Protein AF-A0A2E1TSM9-F1 (afdb_monomer)

Radius of gyration: 14.78 Å; Cα contacts (8 Å, |Δi|>4): 43; chains: 1; bounding box: 35×20×39 Å

Secondary structure (DSSP, 8-state):
-HHHHHHHHHHHHHHHHHS-TTSTTHHHHHHHHHHHHHHHHHHHHHHHHHTT-TTTS---HHHHHHHHHHH----

Mean predicted aligned error: 3.5 Å

Solvent-accessible surface area (backbone atoms only — not comparable to full-atom values): 4424 Å² total; per-residue (Å²): 105,70,68,58,42,54,50,49,54,52,48,50,54,51,50,60,72,76,48,55,86,84,40,87,57,40,60,60,54,52,50,52,54,50,50,50,43,50,52,53,52,50,54,51,42,51,54,37,49,76,59,63,25,86,86,66,46,95,67,53,70,68,57,49,49,52,40,25,72,75,70,68,60,86,129

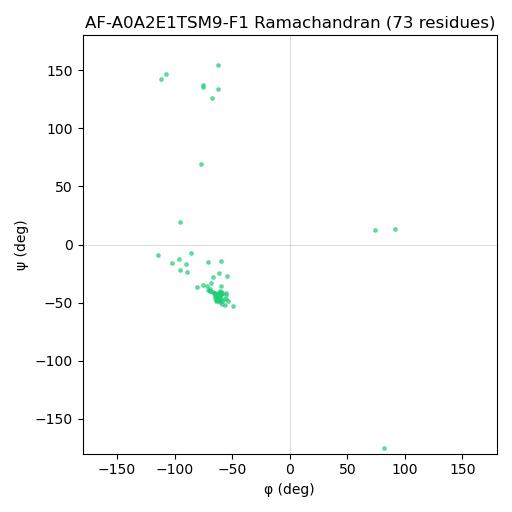Structure (mmCIF, N/CA/C/O backbone):
data_AF-A0A2E1TSM9-F1
#
_entry.id   AF-A0A2E1TSM9-F1
#
loop_
_atom_site.group_PDB
_atom_site.id
_atom_site.type_symbol
_atom_site.label_atom_id
_atom_site.label_alt_id
_atom_site.label_comp_id
_atom_site.label_asym_id
_atom_site.label_entity_id
_atom_site.label_seq_id
_atom_site.pdbx_PDB_ins_code
_atom_site.Cartn_x
_atom_site.Cartn_y
_atom_site.Cartn_z
_atom_site.occupancy
_atom_site.B_iso_or_equiv
_atom_site.auth_seq_id
_atom_site.auth_comp_id
_atom_site.auth_asym_id
_atom_site.auth_atom_id
_atom_site.pdbx_PDB_model_num
ATOM 1 N N . MET A 1 1 ? 1.276 9.705 -4.433 1.00 91.12 1 MET A N 1
ATOM 2 C CA . MET A 1 1 ? 0.777 8.363 -4.057 1.00 91.12 1 MET A CA 1
ATOM 3 C C . MET A 1 1 ? 1.454 7.840 -2.807 1.00 91.12 1 MET A C 1
ATOM 5 O O . MET A 1 1 ? 0.729 7.610 -1.858 1.00 91.12 1 MET A O 1
ATOM 9 N N . VAL A 1 2 ? 2.792 7.745 -2.751 1.00 95.19 2 VAL A N 1
ATOM 10 C CA . VAL A 1 2 ? 3.514 7.362 -1.515 1.00 95.19 2 VAL A CA 1
ATOM 11 C C . VAL A 1 2 ? 3.043 8.170 -0.301 1.00 95.19 2 VAL A C 1
ATOM 13 O O . VAL A 1 2 ? 2.588 7.582 0.665 1.00 95.19 2 VAL A O 1
ATOM 16 N N . GLU A 1 3 ? 3.039 9.504 -0.387 1.00 96.06 3 GLU A N 1
ATOM 17 C CA . GLU A 1 3 ? 2.565 10.366 0.708 1.00 96.06 3 GLU A CA 1
ATOM 18 C C . GLU A 1 3 ? 1.130 10.038 1.154 1.00 96.06 3 GLU A C 1
ATOM 20 O O . GLU A 1 3 ? 0.871 9.922 2.344 1.00 96.06 3 GLU A O 1
ATOM 25 N N . GLN A 1 4 ? 0.211 9.810 0.208 1.00 95.75 4 GLN A N 1
ATOM 26 C CA . GLN A 1 4 ? -1.182 9.465 0.516 1.00 95.75 4 GLN A CA 1
ATOM 27 C C . GLN A 1 4 ? -1.299 8.104 1.212 1.00 95.75 4 GLN A C 1
ATOM 29 O O . GLN A 1 4 ? -2.049 7.983 2.177 1.00 95.75 4 GLN A O 1
ATOM 34 N N . ILE A 1 5 ? -0.540 7.103 0.751 1.00 96.75 5 ILE A N 1
ATOM 35 C CA . ILE A 1 5 ? -0.459 5.781 1.387 1.00 96.75 5 ILE A CA 1
ATOM 36 C C . ILE A 1 5 ? 0.031 5.945 2.828 1.00 96.75 5 ILE A C 1
ATOM 38 O O . ILE A 1 5 ? -0.652 5.516 3.753 1.00 96.75 5 ILE A O 1
ATOM 42 N N . THR A 1 6 ? 1.140 6.661 3.033 1.00 95.50 6 THR A N 1
ATOM 43 C CA . THR A 1 6 ? 1.704 6.920 4.364 1.00 95.50 6 THR A CA 1
ATOM 44 C C . THR A 1 6 ? 0.717 7.656 5.275 1.00 95.50 6 THR A C 1
ATOM 46 O O . THR A 1 6 ? 0.579 7.318 6.450 1.00 95.50 6 THR A O 1
ATOM 49 N N . THR A 1 7 ? 0.001 8.660 4.762 1.00 97.06 7 THR A N 1
ATOM 50 C CA . THR A 1 7 ? -1.024 9.382 5.529 1.00 97.06 7 THR A CA 1
ATOM 51 C C . THR A 1 7 ? -2.159 8.457 5.962 1.00 97.06 7 THR A C 1
ATOM 53 O O . THR A 1 7 ? -2.573 8.521 7.119 1.00 97.06 7 THR A O 1
ATOM 56 N N . LEU A 1 8 ? -2.648 7.585 5.077 1.00 97.06 8 LEU A N 1
ATOM 57 C CA . LEU A 1 8 ? -3.714 6.635 5.400 1.00 97.06 8 LEU A CA 1
ATOM 58 C C . LEU A 1 8 ? -3.245 5.550 6.374 1.00 97.06 8 LEU A C 1
ATOM 60 O O . LEU A 1 8 ? -3.980 5.219 7.301 1.00 97.06 8 LEU A O 1
ATOM 64 N N . GLU A 1 9 ? -2.022 5.039 6.222 1.00 96.00 9 GLU A N 1
ATOM 65 C CA . GLU A 1 9 ? -1.420 4.088 7.165 1.00 96.00 9 GLU A CA 1
ATOM 66 C C . GLU A 1 9 ? -1.302 4.701 8.568 1.00 96.00 9 GLU A C 1
ATOM 68 O O . GLU A 1 9 ? -1.713 4.085 9.554 1.00 96.00 9 GLU A O 1
ATOM 73 N N . ASN A 1 10 ? -0.826 5.946 8.669 1.00 96.31 10 ASN A N 1
ATOM 74 C CA . ASN A 1 10 ? -0.769 6.670 9.940 1.00 96.31 10 ASN A CA 1
ATOM 75 C C . ASN A 1 10 ? -2.170 6.926 10.514 1.00 96.31 10 ASN A C 1
ATOM 77 O O . ASN A 1 10 ? -2.395 6.719 11.707 1.00 96.31 10 ASN A O 1
ATOM 81 N N . GLY A 1 11 ? -3.127 7.322 9.671 1.00 95.06 11 GLY A N 1
ATOM 82 C CA . GLY A 1 11 ? -4.523 7.512 10.063 1.00 95.06 11 GLY A CA 1
ATOM 83 C C . GLY A 1 11 ? -5.159 6.231 10.603 1.00 95.06 11 GLY A C 1
ATOM 84 O O . GLY A 1 11 ? -5.836 6.270 11.626 1.00 95.06 11 GLY A O 1
ATOM 85 N N . LEU A 1 12 ? -4.878 5.082 9.984 1.00 95.19 12 LEU A N 1
ATOM 86 C CA . LEU A 1 12 ? -5.324 3.771 10.451 1.00 95.19 12 LEU A CA 1
ATOM 87 C C . LEU A 1 12 ? -4.731 3.424 11.821 1.00 95.19 12 LEU A C 1
ATOM 89 O O . LEU A 1 12 ? -5.438 2.916 12.690 1.00 95.19 12 LEU A O 1
ATOM 93 N N . VAL A 1 13 ? -3.441 3.694 12.035 1.00 95.81 13 VAL A N 1
ATOM 94 C CA . VAL A 1 13 ? -2.793 3.474 13.336 1.00 95.81 13 VAL A CA 1
ATOM 95 C C . VAL A 1 13 ? -3.451 4.325 14.421 1.00 95.81 13 VAL A C 1
ATOM 97 O O . VAL A 1 13 ? -3.783 3.799 15.483 1.00 95.81 13 VAL A O 1
ATOM 100 N N . GLU A 1 14 ? -3.679 5.611 14.162 1.00 95.62 14 GLU A N 1
ATOM 101 C CA . GLU A 1 14 ? -4.327 6.504 15.127 1.00 95.62 14 GLU A CA 1
ATOM 102 C C . GLU A 1 14 ? -5.792 6.132 15.371 1.00 95.62 14 GLU A C 1
ATOM 104 O O . GLU A 1 14 ? -6.220 6.064 16.524 1.00 95.62 14 GLU A O 1
ATOM 109 N N . PHE A 1 15 ? -6.537 5.774 14.322 1.00 93.44 15 PHE A N 1
ATOM 110 C CA . PHE A 1 15 ? -7.907 5.279 14.440 1.00 93.44 15 PHE A CA 1
ATOM 111 C C . PHE A 1 15 ? -7.989 4.076 15.385 1.00 93.44 15 PHE A C 1
ATOM 113 O O . PHE A 1 15 ? -8.814 4.055 16.300 1.00 93.44 15 PHE A O 1
ATOM 120 N N . ARG A 1 16 ? -7.089 3.100 15.222 1.00 92.88 16 ARG A N 1
ATOM 121 C CA . ARG A 1 16 ? -7.049 1.892 16.059 1.00 92.88 16 ARG A CA 1
ATOM 122 C C . ARG A 1 16 ? -6.685 2.168 17.518 1.00 92.88 16 ARG A C 1
ATOM 124 O O . ARG A 1 16 ? -7.091 1.410 18.390 1.00 92.88 16 ARG A O 1
ATOM 131 N N . LYS A 1 17 ? -5.919 3.228 17.797 1.00 93.12 17 LYS A N 1
ATOM 132 C CA . LYS A 1 17 ? -5.589 3.646 19.171 1.00 93.12 17 LYS A CA 1
ATOM 133 C C . LYS A 1 17 ? -6.761 4.336 19.865 1.00 93.12 17 LYS A C 1
ATOM 135 O O . LYS A 1 17 ? -6.899 4.217 21.078 1.00 93.12 17 LYS A O 1
ATOM 140 N N . GLN A 1 18 ? -7.555 5.093 19.110 1.00 92.19 18 GLN A N 1
ATOM 141 C CA . GLN A 1 18 ? -8.623 5.938 19.650 1.00 92.19 18 GLN A CA 1
ATOM 142 C C . GLN A 1 18 ? -9.964 5.208 19.775 1.00 92.19 18 GLN A C 1
ATOM 144 O O . GLN A 1 18 ? -10.791 5.601 20.595 1.00 92.19 18 GLN A O 1
ATOM 149 N N . ASN A 1 19 ? -10.179 4.146 18.994 1.00 90.50 19 ASN A N 1
ATOM 150 C CA . ASN A 1 19 ? -11.458 3.447 18.923 1.00 90.50 19 ASN A CA 1
ATOM 151 C C . ASN A 1 19 ? -11.375 2.041 19.523 1.00 90.50 19 ASN A C 1
ATOM 153 O O . ASN A 1 19 ? -10.387 1.325 19.364 1.00 90.50 19 ASN A O 1
ATOM 157 N N . SER A 1 20 ? -12.443 1.632 20.210 1.00 87.62 20 SER A N 1
ATOM 158 C CA . SER A 1 20 ? -12.549 0.286 20.772 1.00 87.62 20 SER A CA 1
ATOM 159 C C . SER A 1 20 ? -12.852 -0.728 19.666 1.00 87.62 20 SER A C 1
ATOM 161 O O . SER A 1 20 ? -13.788 -0.502 18.902 1.00 87.62 20 SER A O 1
ATOM 163 N N . PRO A 1 21 ? -12.187 -1.897 19.629 1.00 87.62 21 PRO A N 1
ATOM 164 C CA . PRO A 1 21 ? -12.569 -2.996 18.740 1.00 87.62 21 PRO A CA 1
ATOM 165 C C . PRO A 1 21 ? -13.994 -3.527 18.963 1.00 87.62 21 PRO A C 1
ATOM 167 O O . PRO A 1 21 ? -14.502 -4.280 18.139 1.00 87.62 21 PRO A O 1
ATOM 170 N N . MET A 1 22 ? -14.628 -3.164 20.085 1.00 88.19 22 MET A N 1
ATOM 171 C CA . MET A 1 22 ? -16.026 -3.490 20.386 1.00 88.19 22 MET A CA 1
ATOM 172 C C . MET A 1 22 ? -17.014 -2.475 19.789 1.00 88.19 22 MET A C 1
ATOM 174 O O . MET A 1 22 ? -18.221 -2.691 19.880 1.00 88.19 22 MET A O 1
ATOM 178 N N . ASP A 1 23 ? -16.532 -1.366 19.216 1.00 89.69 23 ASP A N 1
ATOM 179 C CA . ASP A 1 23 ? -17.382 -0.419 18.497 1.00 89.69 23 ASP A CA 1
ATOM 180 C C . ASP A 1 23 ? -17.905 -1.087 17.207 1.00 89.69 23 ASP A C 1
ATOM 182 O O . ASP A 1 23 ? -17.105 -1.585 16.407 1.00 89.69 23 ASP A O 1
ATOM 186 N N . PRO A 1 24 ? -19.231 -1.106 16.972 1.00 84.06 24 PRO A N 1
ATOM 187 C CA . PRO A 1 24 ? -19.825 -1.709 15.779 1.00 84.06 24 PRO A CA 1
ATOM 188 C C . PRO A 1 24 ? -19.268 -1.177 14.448 1.00 84.06 24 PRO A C 1
ATOM 190 O O . PRO A 1 24 ? -19.283 -1.895 13.448 1.00 84.06 24 PRO A O 1
ATOM 193 N N . ASN A 1 25 ? -18.780 0.065 14.420 1.00 88.88 25 ASN A N 1
ATOM 194 C CA . ASN A 1 25 ? -18.215 0.697 13.231 1.00 88.88 25 ASN A CA 1
ATOM 195 C C . ASN A 1 25 ? -16.707 0.468 13.090 1.00 88.88 25 ASN A C 1
ATOM 197 O O . ASN A 1 25 ? -16.187 0.607 11.983 1.00 88.88 25 ASN A O 1
ATOM 201 N N . TYR A 1 26 ? -16.011 0.057 14.156 1.00 92.69 26 TYR A N 1
ATOM 202 C CA . TYR A 1 26 ? -14.557 -0.124 14.151 1.00 92.69 26 TYR A CA 1
ATOM 203 C C . TYR A 1 26 ? -14.095 -1.041 13.024 1.00 92.69 26 TYR A C 1
ATOM 205 O O . TYR A 1 26 ? -13.173 -0.700 12.280 1.00 92.69 26 TYR A O 1
ATOM 213 N N . GLN A 1 27 ? -14.746 -2.199 12.887 1.00 92.69 27 GLN A N 1
ATOM 214 C CA . GLN A 1 27 ? -14.376 -3.188 11.879 1.00 92.69 27 GLN A CA 1
ATOM 215 C C . GLN A 1 27 ? -14.591 -2.633 10.471 1.00 92.69 27 GLN A C 1
ATOM 217 O O . GLN A 1 27 ? -13.687 -2.688 9.643 1.00 92.69 27 GLN A O 1
ATOM 222 N N . LYS A 1 28 ? -15.759 -2.033 10.225 1.00 93.56 28 LYS A N 1
ATOM 223 C CA . LYS A 1 28 ? -16.129 -1.480 8.920 1.00 93.56 28 LYS A CA 1
ATOM 224 C C . LYS A 1 28 ? -15.191 -0.351 8.489 1.00 93.56 28 LYS A C 1
ATOM 226 O O . LYS A 1 28 ? -14.759 -0.319 7.341 1.00 93.56 28 LYS A O 1
ATOM 231 N N . GLU A 1 29 ? -14.877 0.575 9.390 1.00 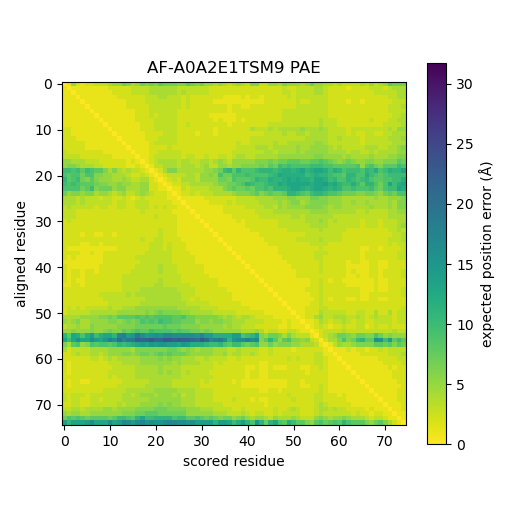93.06 29 GLU A N 1
ATOM 232 C CA . GLU A 1 29 ? -13.988 1.704 9.096 1.00 93.06 29 GLU A CA 1
ATOM 233 C C . GLU A 1 29 ? -12.533 1.255 8.936 1.00 93.06 29 GLU A C 1
ATOM 235 O O . GLU A 1 29 ? -11.846 1.697 8.015 1.00 93.06 29 GLU A O 1
ATOM 240 N N . THR A 1 30 ? -12.087 0.302 9.759 1.00 94.81 30 THR A N 1
ATOM 241 C CA . THR A 1 30 ? -10.772 -0.335 9.612 1.00 94.81 30 THR A CA 1
ATOM 242 C C . THR A 1 30 ? -10.636 -1.011 8.250 1.00 94.81 30 THR A C 1
ATOM 244 O O . THR A 1 30 ? -9.635 -0.811 7.566 1.00 94.81 30 THR A O 1
ATOM 247 N N . GLU A 1 31 ? -11.627 -1.804 7.844 1.00 94.81 31 GLU A N 1
ATOM 248 C CA . GLU A 1 31 ? -11.636 -2.487 6.548 1.00 94.81 31 GLU A CA 1
ATOM 249 C C . GLU A 1 31 ? -11.661 -1.497 5.385 1.00 94.81 31 GLU A C 1
ATOM 251 O O . GLU A 1 31 ? -10.918 -1.681 4.425 1.00 94.81 31 GLU A O 1
ATOM 256 N N . ALA A 1 32 ? -12.447 -0.421 5.484 1.00 94.94 32 ALA A N 1
ATOM 257 C CA . ALA A 1 32 ? -12.499 0.617 4.460 1.00 94.94 32 ALA A CA 1
ATOM 258 C C . ALA A 1 32 ? -11.142 1.320 4.279 1.00 94.94 32 ALA A C 1
ATOM 260 O O . ALA A 1 32 ? -10.684 1.491 3.150 1.00 94.94 32 ALA A O 1
ATOM 261 N N . LEU A 1 33 ? -10.471 1.679 5.379 1.00 95.31 33 LEU A N 1
ATOM 262 C CA . LEU A 1 33 ? -9.141 2.294 5.338 1.00 95.31 33 LEU A CA 1
ATOM 263 C C . LEU A 1 33 ? -8.088 1.337 4.771 1.00 95.31 33 LEU A C 1
ATOM 265 O O . LEU A 1 33 ? -7.289 1.734 3.926 1.00 95.31 33 LEU A O 1
ATOM 269 N N . VAL A 1 34 ? -8.100 0.071 5.198 1.00 96.50 34 VAL A N 1
ATOM 270 C CA . VAL A 1 34 ? -7.184 -0.953 4.673 1.00 96.50 34 VAL A CA 1
ATOM 271 C C . VAL A 1 34 ? -7.415 -1.176 3.179 1.00 96.50 34 VAL A C 1
ATOM 273 O O . VAL A 1 34 ? -6.449 -1.230 2.422 1.00 96.50 34 VAL A O 1
ATOM 276 N N . ALA A 1 35 ? -8.671 -1.268 2.740 1.00 97.06 35 ALA A N 1
ATOM 277 C CA . ALA A 1 35 ? -9.004 -1.450 1.333 1.00 97.06 35 ALA A CA 1
ATOM 278 C C . ALA A 1 35 ? -8.492 -0.287 0.472 1.00 97.06 35 ALA A C 1
ATOM 280 O O . ALA A 1 35 ? -7.949 -0.521 -0.606 1.00 97.06 35 ALA A O 1
ATOM 281 N N . GLU A 1 36 ? -8.607 0.951 0.955 1.00 97.06 36 GLU A N 1
ATOM 282 C CA . GLU A 1 36 ? -8.114 2.118 0.224 1.00 97.06 36 GLU A CA 1
ATOM 283 C C . GLU A 1 36 ? -6.582 2.169 0.159 1.00 97.06 36 GLU A C 1
ATOM 285 O O . GLU A 1 36 ? -6.029 2.459 -0.903 1.00 97.06 36 GLU A O 1
ATOM 290 N N . ILE A 1 37 ? -5.886 1.822 1.249 1.00 97.44 37 ILE A N 1
ATOM 291 C CA . ILE A 1 37 ? -4.419 1.686 1.251 1.00 97.44 37 ILE A CA 1
ATOM 292 C C . ILE A 1 37 ? -3.992 0.676 0.183 1.00 97.44 37 ILE A C 1
ATOM 294 O O . ILE A 1 37 ? -3.190 1.007 -0.689 1.00 97.44 37 ILE A O 1
ATOM 298 N N . VAL A 1 38 ? -4.585 -0.522 0.194 1.00 97.19 38 VAL A N 1
ATOM 299 C CA . VAL A 1 38 ? -4.268 -1.585 -0.772 1.00 97.19 38 VAL A CA 1
ATOM 300 C C . VAL A 1 38 ? -4.549 -1.135 -2.206 1.00 97.19 38 VAL A C 1
ATOM 302 O O . VAL A 1 38 ? -3.718 -1.343 -3.086 1.00 97.19 38 VAL A O 1
ATOM 305 N N . ARG A 1 39 ? -5.674 -0.453 -2.452 1.00 97.81 3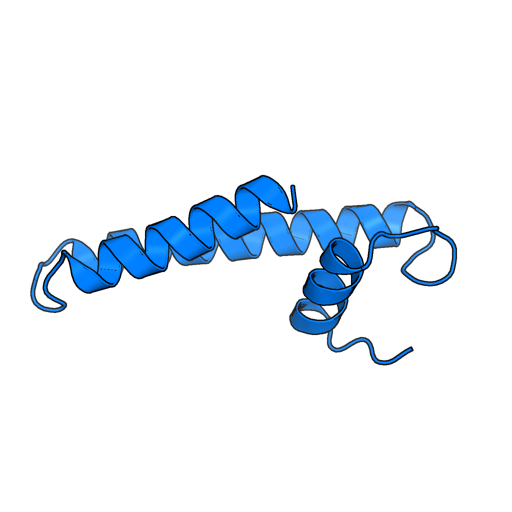9 ARG A N 1
ATOM 306 C CA . ARG A 1 39 ? -6.023 0.063 -3.782 1.00 97.81 39 ARG A CA 1
ATOM 307 C C . ARG A 1 39 ? -4.983 1.057 -4.310 1.00 97.81 39 ARG A C 1
ATOM 309 O O . ARG A 1 39 ? -4.671 1.048 -5.501 1.00 97.81 39 ARG A O 1
ATOM 316 N N . LEU A 1 40 ? -4.455 1.931 -3.451 1.00 98.12 40 LEU A N 1
ATOM 317 C CA . LEU A 1 40 ? -3.409 2.885 -3.830 1.00 98.12 40 LEU A CA 1
ATOM 318 C C . LEU A 1 40 ? -2.055 2.206 -4.066 1.00 98.12 40 LEU A C 1
ATOM 320 O O . LEU A 1 40 ? -1.317 2.633 -4.955 1.00 98.12 40 LEU A O 1
ATOM 324 N N . GLU A 1 41 ? -1.729 1.166 -3.300 1.00 97.62 41 GLU A N 1
ATOM 325 C CA . GLU A 1 41 ? -0.534 0.345 -3.527 1.00 97.62 41 GLU A CA 1
ATOM 326 C C . GLU A 1 41 ? -0.600 -0.405 -4.856 1.00 97.62 41 GLU A C 1
ATOM 328 O O . GLU A 1 41 ? 0.384 -0.420 -5.594 1.00 97.62 41 GLU A O 1
ATOM 333 N N . ASP A 1 42 ? -1.759 -0.977 -5.184 1.00 97.44 42 ASP A N 1
ATOM 334 C CA . ASP A 1 42 ? -1.987 -1.663 -6.458 1.00 97.44 42 ASP A CA 1
ATOM 335 C C . ASP A 1 42 ? -1.826 -0.689 -7.627 1.00 97.44 42 ASP A C 1
ATOM 337 O O . ASP A 1 42 ? -1.043 -0.944 -8.539 1.00 97.44 42 ASP A O 1
ATOM 341 N N . LEU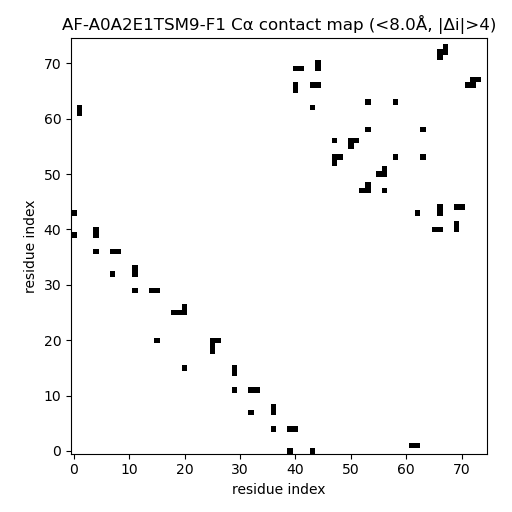 A 1 43 ? -2.436 0.499 -7.537 1.00 97.88 43 LEU A N 1
ATOM 342 C CA . LEU A 1 43 ? -2.257 1.551 -8.539 1.00 97.88 43 LEU A CA 1
ATOM 343 C C . LEU A 1 43 ? -0.787 1.984 -8.677 1.00 97.88 43 LEU A C 1
ATOM 345 O O . LEU A 1 43 ? -0.332 2.319 -9.769 1.00 97.88 43 LEU A O 1
ATOM 349 N N . LEU A 1 44 ? -0.028 2.004 -7.576 1.00 96.94 44 LEU A N 1
ATOM 350 C CA . LEU A 1 44 ? 1.403 2.319 -7.604 1.00 96.94 44 LEU A CA 1
ATOM 351 C C . LEU A 1 44 ? 2.190 1.249 -8.352 1.00 96.94 44 LEU A C 1
ATOM 353 O O . LEU A 1 44 ? 3.068 1.591 -9.144 1.00 96.94 44 LEU A O 1
ATOM 357 N N . CYS A 1 45 ? 1.855 -0.019 -8.134 1.00 96.62 45 CYS A N 1
ATOM 358 C CA . CYS A 1 45 ? 2.466 -1.127 -8.851 1.00 96.62 45 CYS A CA 1
ATOM 359 C C . CYS A 1 45 ? 2.127 -1.076 -10.343 1.00 96.62 45 CYS A C 1
ATOM 361 O O . CYS A 1 45 ? 3.041 -1.140 -11.161 1.00 96.62 45 CYS A O 1
ATOM 363 N N . ASP A 1 46 ? 0.865 -0.842 -10.699 1.00 97.12 46 ASP A N 1
ATOM 364 C CA . ASP A 1 46 ? 0.432 -0.707 -12.093 1.00 97.12 46 ASP A CA 1
ATOM 365 C C . ASP A 1 46 ? 1.158 0.440 -12.807 1.00 97.12 46 ASP A C 1
ATOM 367 O O . ASP A 1 46 ? 1.609 0.288 -13.943 1.00 97.12 46 ASP A O 1
ATOM 371 N N . CYS A 1 47 ? 1.339 1.580 -12.132 1.00 95.69 47 CYS A N 1
ATOM 372 C CA . CYS A 1 47 ? 2.135 2.688 -12.652 1.00 95.69 47 CYS A CA 1
ATOM 373 C C . CYS A 1 47 ? 3.583 2.269 -12.926 1.00 95.69 47 CYS A C 1
ATOM 375 O O . CYS A 1 47 ? 4.132 2.645 -13.959 1.00 95.69 47 CYS A O 1
ATOM 377 N N . ILE A 1 48 ? 4.208 1.501 -12.032 1.00 95.75 48 ILE A N 1
ATOM 378 C CA . ILE A 1 48 ? 5.581 1.021 -12.227 1.00 95.75 48 ILE A CA 1
ATOM 379 C C . ILE A 1 48 ? 5.659 0.094 -13.438 1.00 95.75 48 ILE A C 1
ATOM 381 O O . ILE A 1 48 ? 6.497 0.308 -14.315 1.00 95.75 48 ILE A O 1
ATOM 385 N N . GLU A 1 49 ? 4.761 -0.885 -13.529 1.00 95.31 49 GLU A N 1
ATOM 386 C CA . GLU A 1 49 ? 4.709 -1.829 -14.650 1.00 95.31 49 GLU A CA 1
ATOM 387 C C . GLU A 1 49 ? 4.465 -1.124 -15.987 1.00 95.31 49 GLU A C 1
ATOM 389 O O . GLU A 1 49 ? 5.175 -1.371 -16.963 1.00 95.31 49 GLU A O 1
ATOM 394 N N . ALA A 1 50 ? 3.536 -0.165 -16.025 1.00 95.38 50 ALA A N 1
ATOM 395 C CA . ALA A 1 50 ? 3.233 0.619 -17.221 1.00 95.38 50 ALA A CA 1
ATOM 396 C C . ALA A 1 50 ? 4.433 1.439 -17.733 1.00 95.38 50 ALA A C 1
ATOM 398 O O . ALA A 1 50 ? 4.510 1.734 -18.925 1.00 95.38 50 ALA A O 1
ATOM 399 N N . HIS A 1 51 ? 5.387 1.778 -16.860 1.00 94.19 51 HIS A N 1
ATOM 400 C CA . HIS A 1 51 ? 6.617 2.497 -17.210 1.00 94.19 51 HIS A CA 1
ATOM 401 C C . HIS A 1 51 ? 7.814 1.561 -17.463 1.00 94.19 51 HIS A C 1
ATOM 403 O O . HIS A 1 51 ? 8.966 1.996 -17.432 1.00 94.19 51 HIS A O 1
ATOM 409 N N . GLY A 1 52 ? 7.564 0.277 -17.737 1.00 91.69 52 GLY A N 1
ATOM 410 C CA . GLY A 1 52 ? 8.610 -0.704 -18.037 1.00 91.69 52 GLY A CA 1
ATOM 411 C C . GLY A 1 52 ? 9.124 -1.460 -16.809 1.00 91.69 52 GLY A C 1
ATOM 412 O O . GLY A 1 52 ? 10.156 -2.133 -16.869 1.00 91.69 52 GLY A O 1
ATOM 413 N N . GLY A 1 53 ? 8.413 -1.366 -15.690 1.00 93.56 53 GLY A N 1
ATOM 414 C CA . GLY A 1 53 ? 8.683 -2.150 -14.499 1.00 93.56 53 GLY A CA 1
ATOM 415 C C . GLY A 1 53 ? 9.798 -1.590 -13.607 1.00 93.56 53 GLY A C 1
ATOM 416 O O . GLY A 1 53 ? 10.366 -0.513 -13.838 1.00 93.56 53 GLY A O 1
ATOM 417 N N . PRO A 1 54 ? 10.150 -2.335 -12.548 1.00 93.44 54 PRO A N 1
ATOM 418 C CA . PRO A 1 54 ? 10.993 -1.845 -11.458 1.00 93.44 54 PRO A CA 1
ATOM 419 C C . PRO A 1 54 ? 12.465 -1.635 -11.848 1.00 93.44 54 PRO A C 1
ATOM 421 O O . PRO A 1 54 ? 13.200 -0.980 -11.115 1.00 93.44 54 PRO A O 1
ATOM 424 N N . ARG A 1 55 ? 12.908 -2.181 -12.993 1.00 90.69 55 ARG A N 1
ATOM 425 C CA . ARG A 1 55 ? 14.297 -2.079 -13.484 1.00 90.69 55 ARG A CA 1
ATOM 426 C C . ARG A 1 55 ? 14.533 -0.935 -14.475 1.00 90.69 55 ARG A C 1
ATOM 428 O O . ARG A 1 55 ? 15.682 -0.546 -14.657 1.00 90.69 55 ARG A O 1
ATOM 435 N N . LEU A 1 56 ? 13.486 -0.434 -15.137 1.00 83.00 56 LEU A N 1
ATOM 436 C CA . LEU A 1 56 ? 13.608 0.568 -16.207 1.00 83.00 5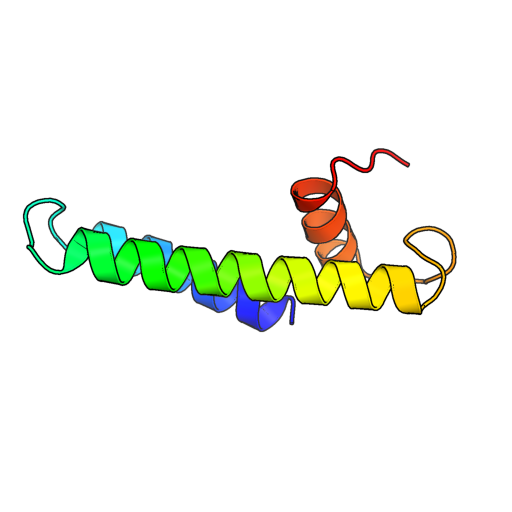6 LEU A CA 1
ATOM 437 C C . LEU A 1 56 ? 13.398 2.014 -15.729 1.00 83.00 56 LEU A C 1
ATOM 439 O O . LEU A 1 56 ? 13.732 2.945 -16.459 1.00 83.00 56 LEU A O 1
ATOM 443 N N . GLY A 1 57 ? 12.898 2.214 -14.508 1.00 72.81 57 GLY A N 1
ATOM 444 C CA . GLY A 1 57 ? 12.684 3.538 -13.923 1.00 72.81 57 GLY A CA 1
ATOM 445 C C . GLY A 1 57 ? 13.687 3.884 -12.823 1.00 72.81 57 GLY A C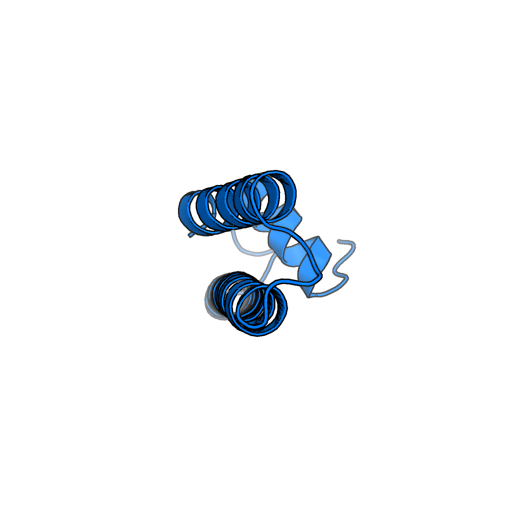 1
ATOM 446 O O . GLY A 1 57 ? 14.098 3.030 -12.038 1.00 72.81 57 GLY A O 1
ATOM 447 N N . SER A 1 58 ? 14.032 5.171 -12.713 1.00 86.06 58 SER A N 1
ATOM 448 C CA . SER A 1 58 ? 14.679 5.725 -11.516 1.00 86.06 58 SER A CA 1
ATOM 449 C C . SER A 1 58 ? 13.629 5.922 -10.418 1.00 86.06 58 SER A C 1
ATOM 451 O O . SER A 1 58 ? 13.235 7.045 -10.102 1.00 86.06 58 SER A O 1
ATOM 453 N N . TRP A 1 59 ? 13.124 4.818 -9.875 1.00 93.12 59 TRP A N 1
ATOM 454 C CA . TRP A 1 59 ? 12.114 4.834 -8.824 1.00 93.12 59 TRP A CA 1
ATOM 455 C C . TRP A 1 59 ? 12.727 5.226 -7.476 1.00 93.12 59 TRP A C 1
ATOM 457 O O . TRP A 1 59 ? 13.802 4.755 -7.104 1.00 93.12 59 TRP A O 1
ATOM 467 N N . GLY A 1 60 ? 12.029 6.079 -6.723 1.00 94.00 60 GLY A N 1
ATOM 468 C CA . GLY A 1 60 ? 12.437 6.432 -5.363 1.00 94.00 60 GLY A CA 1
ATOM 469 C C . GLY A 1 60 ? 12.442 5.217 -4.428 1.00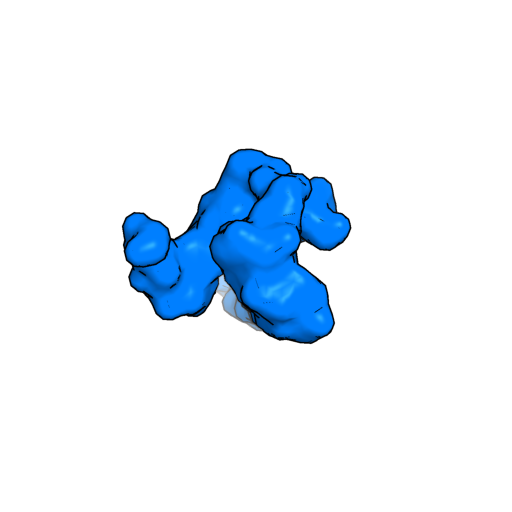 94.00 60 GLY A C 1
ATOM 470 O O . GLY A 1 60 ? 11.693 4.261 -4.634 1.00 94.00 60 GLY A O 1
ATOM 471 N N . ALA A 1 61 ? 13.259 5.267 -3.373 1.00 93.75 61 ALA A N 1
ATOM 472 C CA . ALA A 1 61 ? 13.376 4.173 -2.406 1.00 93.75 61 ALA A CA 1
ATOM 473 C C . ALA A 1 61 ? 12.020 3.786 -1.789 1.00 93.75 61 ALA A C 1
ATOM 475 O O . ALA A 1 61 ? 11.711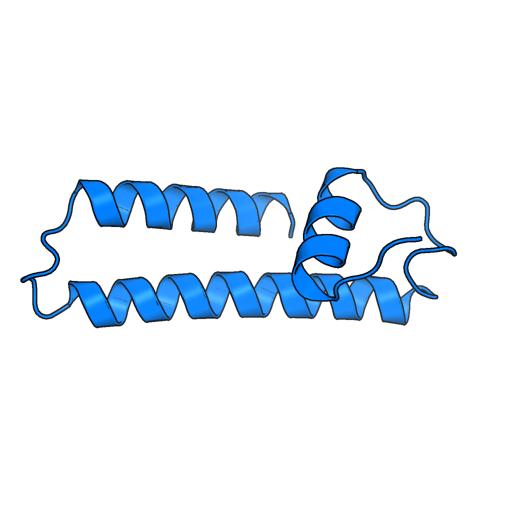 2.600 -1.706 1.00 93.75 61 ALA A O 1
ATOM 476 N N . ASP A 1 62 ? 11.187 4.772 -1.449 1.00 95.19 62 ASP A N 1
ATOM 477 C CA . ASP A 1 62 ? 9.870 4.543 -0.840 1.00 95.19 62 ASP A CA 1
ATOM 478 C C . ASP A 1 62 ? 8.878 3.906 -1.821 1.00 95.19 62 ASP A C 1
ATOM 480 O O . ASP A 1 62 ? 8.123 3.003 -1.466 1.00 95.19 62 ASP A O 1
ATOM 484 N N . VAL A 1 63 ? 8.927 4.322 -3.090 1.00 95.69 63 VAL A N 1
ATOM 485 C CA . VAL A 1 63 ? 8.139 3.714 -4.173 1.00 95.69 63 VAL A CA 1
ATOM 486 C C . VAL A 1 63 ? 8.513 2.239 -4.311 1.00 95.69 63 VAL A C 1
ATOM 488 O O . VAL A 1 63 ? 7.646 1.366 -4.316 1.00 95.69 63 VAL A O 1
ATOM 491 N N . MET A 1 64 ? 9.816 1.953 -4.350 1.00 95.62 64 MET A N 1
ATOM 492 C CA . MET A 1 64 ? 10.316 0.587 -4.460 1.00 95.62 64 MET A CA 1
ATOM 493 C C . MET A 1 64 ? 10.046 -0.247 -3.214 1.00 95.62 64 MET A C 1
ATOM 495 O O . MET A 1 64 ? 9.818 -1.446 -3.336 1.00 95.62 64 MET A O 1
ATOM 499 N N . PHE A 1 65 ? 10.047 0.354 -2.028 1.00 95.62 65 PHE A N 1
ATOM 500 C CA . PHE A 1 65 ? 9.675 -0.331 -0.796 1.00 95.62 65 PHE A CA 1
ATOM 501 C C . PHE A 1 65 ? 8.233 -0.847 -0.865 1.00 95.62 65 PHE A C 1
ATOM 503 O O . PHE A 1 65 ? 7.999 -2.035 -0.634 1.00 95.62 65 PHE A O 1
ATOM 510 N N . ILE A 1 66 ? 7.286 0.012 -1.257 1.00 96.25 66 ILE A N 1
ATOM 511 C CA . ILE A 1 66 ? 5.873 -0.363 -1.407 1.00 96.25 66 ILE A CA 1
ATOM 512 C C . ILE A 1 66 ? 5.717 -1.440 -2.481 1.00 96.25 66 ILE A C 1
ATOM 514 O O . ILE A 1 66 ? 5.104 -2.476 -2.228 1.00 96.25 66 ILE A O 1
ATOM 518 N N . TYR A 1 67 ? 6.332 -1.240 -3.648 1.00 96.44 67 TYR A N 1
ATOM 519 C CA . TYR A 1 67 ? 6.277 -2.204 -4.744 1.00 96.44 67 TYR A CA 1
ATOM 520 C C . TYR A 1 67 ? 6.784 -3.590 -4.319 1.00 96.44 67 TYR A C 1
ATOM 522 O O . TYR A 1 67 ? 6.108 -4.593 -4.545 1.00 96.44 67 TYR A O 1
ATOM 530 N N . LYS A 1 68 ? 7.933 -3.663 -3.632 1.00 95.69 68 LYS A N 1
ATOM 531 C CA . LYS A 1 68 ? 8.486 -4.922 -3.100 1.00 95.69 68 LYS A CA 1
ATOM 532 C C . LYS A 1 68 ? 7.546 -5.584 -2.100 1.00 95.69 68 LYS A C 1
ATOM 534 O O . LYS A 1 68 ? 7.304 -6.783 -2.204 1.00 95.69 68 LYS A O 1
ATOM 539 N N . ARG A 1 69 ? 7.002 -4.814 -1.151 1.00 95.06 69 ARG A N 1
ATOM 540 C CA . ARG A 1 69 ? 6.045 -5.315 -0.153 1.00 95.06 69 ARG A CA 1
ATOM 541 C C . ARG A 1 69 ? 4.802 -5.908 -0.819 1.00 95.06 69 ARG A C 1
ATOM 543 O O . ARG A 1 69 ? 4.331 -6.952 -0.379 1.00 95.06 69 ARG A O 1
ATOM 550 N N . ARG A 1 70 ? 4.283 -5.257 -1.864 1.00 95.50 70 ARG A N 1
ATOM 551 C CA . ARG A 1 70 ? 3.021 -5.644 -2.502 1.00 95.50 70 ARG A CA 1
ATOM 552 C C . ARG A 1 70 ? 3.157 -6.814 -3.475 1.00 95.50 70 ARG A C 1
ATOM 554 O O . ARG A 1 70 ? 2.259 -7.650 -3.536 1.00 95.50 70 ARG A O 1
ATOM 561 N N . THR A 1 71 ? 4.269 -6.878 -4.206 1.00 95.19 71 THR A N 1
ATOM 562 C CA . THR A 1 71 ? 4.496 -7.855 -5.289 1.00 95.19 71 THR A CA 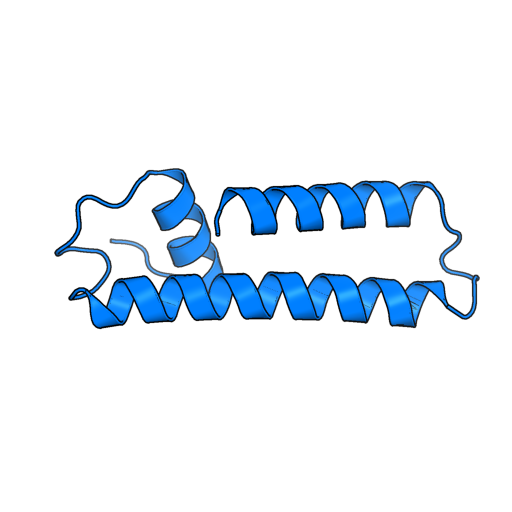1
ATOM 563 C C . THR A 1 71 ? 5.407 -9.018 -4.896 1.00 95.19 71 THR A C 1
ATOM 565 O O . THR A 1 71 ? 5.459 -10.024 -5.598 1.00 95.19 71 THR A O 1
ATOM 568 N N . GLY A 1 72 ? 6.152 -8.895 -3.793 1.00 93.94 72 GLY A N 1
ATOM 569 C CA . GLY A 1 72 ? 7.196 -9.850 -3.418 1.00 93.94 72 GLY A CA 1
ATOM 570 C C . GLY A 1 72 ? 8.466 -9.748 -4.270 1.00 93.94 72 GLY A C 1
ATOM 571 O O . GLY A 1 72 ? 9.305 -10.645 -4.218 1.00 93.94 72 GLY A O 1
ATOM 572 N N . TRP A 1 73 ? 8.629 -8.685 -5.063 1.00 92.62 73 TRP A N 1
ATOM 573 C CA . TRP A 1 73 ? 9.805 -8.501 -5.912 1.00 92.62 73 TRP A CA 1
ATOM 574 C C . TRP A 1 73 ? 11.104 -8.382 -5.095 1.00 92.62 73 TRP A C 1
ATOM 576 O O . TRP A 1 73 ? 11.178 -7.634 -4.119 1.00 92.62 73 TRP A O 1
ATOM 586 N N . THR A 1 74 ? 12.159 -9.091 -5.508 1.00 89.56 74 THR A N 1
ATOM 587 C CA . THR A 1 74 ? 13.440 -9.152 -4.773 1.00 89.56 74 THR A CA 1
ATOM 588 C C . THR A 1 74 ? 14.631 -8.522 -5.497 1.00 89.56 74 THR A C 1
ATOM 590 O O . THR A 1 74 ? 15.676 -8.356 -4.869 1.00 89.56 74 THR A O 1
ATOM 593 N N . GLY A 1 75 ? 14.496 -8.142 -6.774 1.00 79.69 75 GLY A N 1
ATOM 594 C CA . GLY A 1 75 ? 15.593 -7.599 -7.595 1.00 79.69 75 GLY A CA 1
ATOM 595 C C . GLY A 1 75 ? 15.721 -8.268 -8.953 1.00 79.69 75 GLY A C 1
ATOM 596 O O . GLY A 1 75 ? 16.070 -9.462 -9.004 1.00 79.69 75 GLY A O 1
#

Sequence (75 aa):
MVEQITTLENGLVEFRKQNSPMDPNYQKETEALVAEIVRLEDLLCDCIEAHGGPRLGSWGADVMFIYKRRTGWTG

pLDDT: mean 93.65, std 4.32, range [72.81, 98.12]

Foldseek 3Di:
DLVVLVVLVVVLVVLPVVDDPPPPCSVVVNVVSVVVSLVVLVVLQVVQVVCVHDPNDPDDPSSVVSNCVNPVDDD